Protein AF-A0A2E4PAF0-F1 (afdb_monomer_lite)

Foldseek 3Di:
DPQQPQPDDPPDDPVLSVQSNQWTFDADPVVPPQPWTKTWGDDPVCDPPRATWIWIDGPSDTWTFPDGPVRVVVVCVLLVNQPPLRVLGTDDDPPPPCLVVSLVRQVVSLVVSCVVCVVRDPPVSVVSSCVNPPD

Structure (mmCIF, N/CA/C/O backbone):
data_AF-A0A2E4PAF0-F1
#
_entry.id   AF-A0A2E4PAF0-F1
#
loop_
_atom_site.group_PDB
_atom_site.id
_atom_site.type_symbol
_atom_site.label_atom_id
_atom_site.label_alt_id
_atom_site.label_comp_id
_atom_site.label_asym_id
_atom_site.label_entity_id
_atom_site.label_seq_id
_atom_site.pdbx_PDB_ins_code
_atom_site.Cartn_x
_atom_site.Cartn_y
_atom_site.Cartn_z
_atom_site.occupancy
_atom_site.B_iso_or_equiv
_atom_site.auth_seq_id
_atom_site.auth_comp_id
_atom_site.auth_asym_id
_atom_site.auth_atom_id
_atom_site.pdbx_PDB_model_num
ATOM 1 N N . MET A 1 1 ? 1.962 -19.133 14.395 1.00 43.97 1 MET A N 1
ATOM 2 C CA . MET A 1 1 ? 1.897 -17.682 14.656 1.00 43.97 1 MET A CA 1
ATOM 3 C C . MET A 1 1 ? 0.589 -17.402 15.352 1.00 43.97 1 MET A C 1
ATOM 5 O O . MET A 1 1 ? -0.428 -17.920 14.910 1.00 43.97 1 MET A O 1
ATOM 9 N N . ASN A 1 2 ? 0.621 -16.667 16.458 1.00 41.31 2 ASN A N 1
ATOM 10 C CA . ASN A 1 2 ? -0.598 -16.196 17.097 1.00 41.31 2 ASN A CA 1
ATOM 11 C C . ASN A 1 2 ? -0.989 -14.917 16.342 1.00 41.31 2 ASN A C 1
ATOM 13 O O . ASN A 1 2 ? -0.423 -13.866 16.602 1.00 41.31 2 ASN A O 1
ATOM 17 N N . TYR A 1 3 ? -1.848 -15.024 15.325 1.00 48.53 3 TYR A N 1
ATOM 18 C CA . TYR A 1 3 ? -2.196 -13.906 14.426 1.00 48.53 3 TYR A CA 1
ATOM 19 C C . TYR A 1 3 ? -2.968 -12.762 15.123 1.00 48.53 3 TYR A C 1
ATOM 21 O O . TYR A 1 3 ? -3.276 -11.754 14.494 1.00 48.53 3 TYR A O 1
ATOM 29 N N . ASP A 1 4 ? -3.231 -12.905 16.426 1.00 51.59 4 ASP A N 1
ATOM 30 C CA . ASP A 1 4 ? -3.827 -11.910 17.322 1.00 51.59 4 ASP A CA 1
ATOM 31 C C . ASP A 1 4 ? -2.768 -11.106 18.111 1.00 51.59 4 ASP A C 1
ATOM 33 O O . ASP A 1 4 ? -3.028 -10.638 19.225 1.00 51.59 4 ASP A O 1
ATOM 37 N N . GLU A 1 5 ? -1.544 -10.964 17.587 1.00 60.25 5 GLU A N 1
ATOM 38 C CA . GLU A 1 5 ? -0.568 -10.038 18.170 1.00 60.25 5 GLU A CA 1
ATOM 39 C C . GLU A 1 5 ? -1.174 -8.630 18.261 1.00 60.25 5 GLU A C 1
ATOM 41 O O . GLU A 1 5 ? -1.862 -8.155 17.355 1.00 60.25 5 GLU A O 1
ATOM 46 N N . LYS A 1 6 ? -0.970 -7.965 19.405 1.00 70.38 6 LYS A N 1
ATOM 47 C CA . LYS A 1 6 ? -1.490 -6.615 19.631 1.00 70.38 6 LYS A CA 1
ATOM 48 C C . LYS A 1 6 ? -0.848 -5.663 18.623 1.00 70.38 6 LYS A C 1
ATOM 50 O O . LYS A 1 6 ? 0.293 -5.261 18.807 1.00 70.38 6 LYS A O 1
ATOM 55 N N . LEU A 1 7 ? -1.603 -5.284 17.594 1.00 80.69 7 LEU A N 1
ATOM 56 C CA . LEU A 1 7 ? -1.169 -4.280 16.622 1.00 80.69 7 LEU A CA 1
ATOM 57 C C . LEU A 1 7 ? -1.239 -2.855 17.192 1.00 80.69 7 LEU A C 1
ATOM 59 O O . LEU A 1 7 ? -0.554 -1.976 16.696 1.00 80.69 7 LEU A O 1
ATOM 63 N N . TRP A 1 8 ? -2.044 -2.623 18.233 1.00 82.69 8 TRP A N 1
ATOM 64 C CA . TRP A 1 8 ? -2.268 -1.314 18.854 1.00 82.69 8 TRP A CA 1
ATOM 65 C C . TRP A 1 8 ? -1.365 -1.066 20.075 1.00 82.69 8 TRP A C 1
ATOM 67 O O . TRP A 1 8 ? -0.968 -2.000 20.777 1.00 82.69 8 TRP A O 1
ATOM 77 N N . PHE A 1 9 ? -1.127 0.209 20.392 1.00 82.56 9 PHE A N 1
ATOM 78 C CA . PHE A 1 9 ? -0.279 0.668 21.498 1.00 82.56 9 PHE A CA 1
ATOM 79 C C . PHE A 1 9 ? -1.055 1.564 22.475 1.00 82.56 9 PHE A C 1
ATOM 81 O O . PHE A 1 9 ? -1.978 2.276 22.087 1.00 82.56 9 PHE A O 1
ATOM 88 N N . GLU A 1 10 ? -0.676 1.577 23.759 1.00 83.38 10 GLU A N 1
ATOM 89 C CA . GLU A 1 10 ? -1.375 2.361 24.798 1.00 83.38 10 GLU A CA 1
ATOM 90 C C . GLU A 1 10 ? -1.294 3.881 24.600 1.00 83.38 10 GLU A C 1
ATOM 92 O O . GLU A 1 10 ? -2.168 4.602 25.074 1.00 83.38 10 GLU A O 1
ATOM 97 N N . SER A 1 11 ? -0.289 4.379 23.884 1.00 84.88 11 SER A N 1
ATOM 98 C CA . SER A 1 11 ? -0.108 5.808 23.612 1.00 84.88 11 SER A CA 1
ATOM 99 C C . SER A 1 11 ? -0.924 6.332 22.423 1.00 84.88 11 SER A C 1
ATOM 101 O O . SER A 1 11 ? -0.993 7.545 22.246 1.00 84.88 11 SER A O 1
ATOM 103 N N . GLN A 1 12 ? -1.540 5.459 21.613 1.00 85.38 12 GLN A N 1
ATOM 104 C CA . GLN A 1 12 ? -2.353 5.879 20.464 1.00 85.38 12 GLN A CA 1
ATOM 105 C C . GLN A 1 12 ? -3.658 6.576 20.903 1.00 85.38 12 GLN A C 1
ATOM 107 O O . GLN A 1 12 ? -4.196 6.255 21.971 1.00 85.38 12 GLN A O 1
ATOM 112 N N . PRO A 1 13 ? -4.212 7.491 20.087 1.00 89.06 13 PRO A N 1
ATOM 113 C CA . PRO A 1 13 ? -5.564 8.015 20.277 1.00 89.06 13 PRO A CA 1
ATOM 114 C C . PRO A 1 13 ? -6.609 6.893 20.381 1.00 89.06 13 PRO A C 1
ATOM 116 O O . PRO A 1 13 ? -6.493 5.862 19.721 1.00 89.06 13 PRO A O 1
ATOM 119 N N . GLU A 1 14 ? -7.656 7.081 21.188 1.00 88.00 14 GLU A N 1
ATOM 120 C CA . GLU A 1 14 ? -8.669 6.033 21.413 1.00 88.00 14 GLU A CA 1
ATOM 121 C C . GLU A 1 14 ? -9.443 5.647 20.146 1.00 88.00 14 GLU A C 1
ATOM 123 O O . GLU A 1 14 ? -9.740 4.471 19.945 1.00 88.00 14 GLU A O 1
ATOM 128 N N . GLU A 1 15 ? -9.715 6.605 19.259 1.00 85.69 15 GLU A N 1
ATOM 129 C CA . GLU A 1 15 ? -10.359 6.339 17.966 1.00 85.69 15 GLU A CA 1
ATOM 130 C C . GLU A 1 15 ? -9.480 5.456 17.068 1.00 85.69 15 GLU A C 1
ATOM 132 O O . GLU A 1 15 ? -9.956 4.496 16.460 1.00 85.69 15 GLU A O 1
ATOM 137 N N . GLU A 1 16 ? -8.174 5.723 17.049 1.00 86.94 16 GLU A N 1
ATOM 138 C CA . GLU A 1 16 ? -7.203 4.926 16.304 1.00 86.94 16 GLU A CA 1
ATOM 139 C C . GLU A 1 16 ? -7.077 3.522 16.906 1.00 86.94 16 GLU A C 1
ATOM 141 O O . GLU A 1 16 ? -7.180 2.530 16.189 1.00 86.94 16 GLU A O 1
ATOM 146 N N . LYS A 1 17 ? -6.981 3.405 18.237 1.00 88.44 17 LYS A N 1
ATOM 147 C CA . LYS A 1 17 ? -6.993 2.103 18.925 1.00 88.44 17 LYS A CA 1
ATOM 148 C C . LYS A 1 17 ? -8.249 1.296 18.615 1.00 88.44 17 LYS A C 1
ATOM 150 O O . LYS A 1 17 ? -8.157 0.078 18.454 1.00 88.44 17 LYS A O 1
ATOM 155 N N . ALA A 1 18 ? -9.418 1.938 18.577 1.00 87.50 18 ALA A N 1
ATOM 156 C CA . ALA A 1 18 ? -10.679 1.273 18.265 1.00 87.50 18 ALA A CA 1
ATOM 157 C C . ALA A 1 18 ? -10.642 0.663 16.859 1.00 87.50 18 ALA A C 1
ATOM 159 O O . ALA A 1 18 ? -10.963 -0.515 16.709 1.00 87.50 18 ALA A O 1
ATOM 160 N N . LEU A 1 19 ? -10.156 1.414 15.864 1.00 87.75 19 LEU A N 1
ATOM 161 C CA . LEU A 1 19 ? -9.929 0.903 14.513 1.00 87.75 19 LEU A CA 1
ATOM 162 C C . LEU A 1 19 ? -8.901 -0.235 14.507 1.00 87.75 19 LEU A C 1
ATOM 164 O O . LEU A 1 19 ? -9.164 -1.304 13.964 1.00 87.75 19 LEU A O 1
ATOM 168 N N . TRP A 1 20 ? -7.748 -0.054 15.144 1.00 89.50 20 TRP A N 1
ATOM 169 C CA . TRP A 1 20 ? -6.648 -1.017 15.085 1.00 89.50 20 TRP A CA 1
ATOM 170 C C . TRP A 1 20 ? -6.977 -2.358 15.749 1.00 89.50 20 TRP A C 1
ATOM 172 O O . TRP A 1 20 ? -6.498 -3.404 15.316 1.00 89.50 20 TRP A O 1
ATOM 182 N N . LYS A 1 21 ? -7.867 -2.373 16.749 1.00 87.88 21 LYS A N 1
ATOM 183 C CA . LYS A 1 21 ? -8.409 -3.612 17.341 1.00 87.88 21 LYS A CA 1
ATOM 184 C C . LYS A 1 21 ? -9.215 -4.463 16.345 1.00 87.88 21 LYS A C 1
ATOM 186 O O . LYS A 1 21 ? -9.385 -5.666 16.564 1.00 87.88 21 LYS A O 1
ATOM 191 N N . THR A 1 22 ? -9.690 -3.869 15.250 1.00 88.88 22 THR A N 1
ATOM 192 C CA . THR A 1 22 ? -10.412 -4.579 14.179 1.00 88.88 22 THR A CA 1
ATOM 193 C C . THR A 1 22 ? -9.488 -5.263 13.173 1.00 88.88 22 THR A C 1
ATOM 195 O O . THR A 1 22 ? -9.965 -6.059 12.364 1.00 88.88 22 THR A O 1
ATOM 198 N N . PHE A 1 23 ? -8.185 -4.962 13.199 1.00 89.94 23 PHE A N 1
ATOM 199 C CA . PHE A 1 23 ? -7.246 -5.444 12.196 1.00 89.94 23 PHE A CA 1
ATOM 200 C C . PHE A 1 23 ? -6.916 -6.927 12.365 1.00 89.94 23 PHE A C 1
ATOM 202 O O . PHE A 1 23 ? -6.745 -7.426 13.480 1.00 89.94 23 PHE A O 1
ATOM 209 N N . ARG A 1 24 ? -6.821 -7.633 11.239 1.00 88.25 24 ARG A N 1
ATOM 210 C CA . ARG A 1 24 ? -6.318 -9.005 11.121 1.00 88.25 24 ARG A CA 1
ATOM 211 C C . ARG A 1 24 ? -5.304 -9.053 9.990 1.00 88.25 24 ARG A C 1
ATOM 213 O O . ARG A 1 24 ? -5.627 -8.670 8.866 1.00 88.25 24 ARG A O 1
ATOM 220 N N . SER A 1 25 ? -4.082 -9.480 10.293 1.00 87.62 25 SER A N 1
ATOM 221 C CA . SER A 1 25 ? -3.019 -9.591 9.295 1.00 87.62 25 SER A CA 1
ATOM 222 C C . SER A 1 25 ? -3.281 -10.745 8.335 1.00 87.62 25 SER A C 1
ATOM 224 O O . SER A 1 25 ? -3.829 -11.780 8.716 1.00 87.62 25 SER A O 1
ATOM 226 N N . PHE A 1 26 ? -2.906 -10.550 7.072 1.00 88.94 26 PHE A N 1
ATOM 227 C CA . PHE A 1 26 ? -3.046 -11.580 6.038 1.00 88.94 26 PHE A CA 1
ATOM 228 C C . PHE A 1 26 ? -1.867 -11.630 5.064 1.00 88.94 26 PHE A C 1
ATOM 230 O O . PHE A 1 26 ? -1.616 -12.681 4.480 1.00 88.94 26 PHE A O 1
ATOM 237 N N . ASP A 1 27 ? -1.133 -10.527 4.922 1.00 87.75 27 ASP A N 1
ATOM 238 C CA . ASP A 1 27 ? 0.129 -10.479 4.195 1.00 87.75 27 ASP A CA 1
ATOM 239 C C . ASP A 1 27 ? 1.156 -9.749 5.062 1.00 87.75 27 ASP A C 1
ATOM 241 O O . ASP A 1 27 ? 0.962 -8.596 5.458 1.00 87.75 27 ASP A O 1
ATOM 245 N N . THR A 1 28 ? 2.226 -10.454 5.415 1.00 81.62 28 THR A N 1
ATOM 246 C CA . THR A 1 28 ? 3.311 -9.939 6.244 1.00 81.62 28 THR A CA 1
ATOM 247 C C . THR A 1 28 ? 4.638 -10.150 5.530 1.00 81.62 28 THR A C 1
ATOM 249 O O . THR A 1 28 ? 4.830 -11.128 4.807 1.00 81.62 28 THR A O 1
ATOM 252 N N . ARG A 1 29 ? 5.597 -9.254 5.783 1.00 70.19 29 ARG A N 1
ATOM 253 C CA . ARG A 1 29 ? 7.003 -9.440 5.394 1.00 70.19 29 ARG A CA 1
ATOM 254 C C . ARG A 1 29 ? 7.845 -9.712 6.642 1.00 70.19 29 ARG A C 1
ATOM 256 O O . ARG A 1 29 ? 8.605 -8.845 7.069 1.00 70.19 29 ARG A O 1
ATOM 263 N N . PRO A 1 30 ? 7.708 -10.897 7.269 1.00 57.91 30 PRO A N 1
ATOM 264 C CA . PRO A 1 30 ? 8.267 -11.156 8.596 1.00 57.91 30 PRO A CA 1
ATOM 265 C C . PRO A 1 30 ? 9.797 -11.047 8.647 1.00 57.91 30 PRO A C 1
ATOM 267 O O . PRO A 1 30 ? 10.357 -10.830 9.716 1.00 57.91 30 PRO A O 1
ATOM 270 N N . GLU A 1 31 ? 10.479 -11.164 7.507 1.00 54.25 31 GLU A N 1
ATOM 271 C CA . GLU A 1 31 ? 11.944 -11.214 7.443 1.00 54.25 31 GLU A CA 1
ATOM 272 C C . GLU A 1 31 ? 12.628 -9.842 7.522 1.00 54.25 31 GLU A C 1
ATOM 274 O O . GLU A 1 31 ? 13.830 -9.775 7.767 1.00 54.25 31 GLU A O 1
ATOM 279 N N . ILE A 1 32 ? 11.885 -8.745 7.343 1.00 57.97 32 ILE A N 1
ATOM 280 C CA . ILE A 1 32 ? 12.463 -7.394 7.232 1.00 57.97 32 ILE A CA 1
ATOM 281 C C . ILE A 1 32 ? 12.374 -6.625 8.564 1.00 57.97 32 ILE A C 1
ATOM 283 O O . ILE A 1 32 ? 13.092 -5.647 8.765 1.00 57.97 32 ILE A O 1
ATOM 287 N N . GLY A 1 33 ? 11.566 -7.099 9.524 1.00 59.25 33 GLY A N 1
ATOM 288 C CA . GLY A 1 33 ? 11.482 -6.523 10.874 1.00 59.25 33 GLY A CA 1
ATOM 289 C C . GLY A 1 33 ? 11.037 -5.054 10.913 1.00 59.25 33 GLY A C 1
ATOM 290 O O . GLY A 1 33 ? 11.234 -4.378 11.919 1.00 59.25 33 GLY A O 1
ATOM 291 N N . ASP A 1 34 ? 10.449 -4.552 9.827 1.00 71.38 34 ASP A N 1
ATOM 292 C CA . ASP A 1 34 ? 10.027 -3.158 9.652 1.00 71.38 34 ASP A CA 1
ATOM 293 C C . ASP A 1 34 ? 8.574 -2.909 10.093 1.00 71.38 34 ASP A C 1
ATOM 295 O O . ASP A 1 34 ? 8.080 -1.784 10.005 1.00 71.38 34 ASP A O 1
ATOM 299 N N . ASN A 1 35 ? 7.907 -3.948 10.615 1.00 74.88 35 ASN A N 1
ATOM 300 C CA . ASN A 1 35 ? 6.496 -3.963 11.011 1.00 74.88 35 ASN A CA 1
ATOM 301 C C . ASN A 1 35 ? 5.527 -3.584 9.880 1.00 74.88 35 ASN A C 1
ATOM 303 O O . ASN A 1 35 ? 4.388 -3.200 10.158 1.00 74.88 35 ASN A O 1
ATOM 307 N N . LYS A 1 36 ? 5.946 -3.721 8.615 1.00 86.69 36 LYS A N 1
ATOM 308 C CA . LYS A 1 36 ? 5.070 -3.490 7.471 1.00 86.69 36 LYS A CA 1
ATOM 309 C C . LYS A 1 36 ? 4.222 -4.719 7.174 1.00 86.69 36 LYS A C 1
ATOM 311 O O . LYS A 1 36 ? 4.714 -5.850 7.114 1.00 86.69 36 LYS A O 1
ATOM 316 N N . MET A 1 37 ? 2.924 -4.506 6.990 1.00 90.31 37 MET A N 1
ATOM 317 C CA . MET A 1 37 ? 1.977 -5.586 6.703 1.00 90.31 37 MET A CA 1
ATOM 318 C C . MET A 1 37 ? 0.682 -5.061 6.099 1.00 90.31 37 MET A C 1
ATOM 320 O O . MET A 1 37 ? 0.288 -3.923 6.346 1.00 90.31 37 MET A O 1
ATOM 324 N N . ALA A 1 38 ? -0.017 -5.915 5.357 1.00 92.19 38 ALA A N 1
ATOM 325 C CA . ALA A 1 38 ? -1.402 -5.667 4.998 1.00 92.19 38 ALA A CA 1
ATOM 326 C C . ALA A 1 38 ? -2.348 -6.391 5.956 1.00 92.19 38 ALA A C 1
ATOM 328 O O . ALA A 1 38 ? -2.137 -7.543 6.360 1.00 92.19 38 ALA A O 1
ATOM 329 N N . VAL A 1 39 ? -3.411 -5.681 6.318 1.00 92.19 39 VAL A N 1
ATOM 330 C CA . VAL A 1 39 ? -4.428 -6.141 7.259 1.00 92.19 39 VAL A CA 1
ATOM 331 C C . VAL A 1 39 ? -5.823 -5.908 6.691 1.00 92.19 39 VAL A C 1
ATOM 333 O O . VAL A 1 39 ? -6.058 -4.943 5.965 1.00 92.19 39 VAL A O 1
ATOM 336 N N . PHE A 1 40 ? -6.765 -6.770 7.059 1.00 91.06 40 PHE A N 1
ATOM 337 C CA . PHE A 1 40 ? -8.192 -6.513 6.897 1.00 91.06 40 PHE A CA 1
ATOM 338 C C . PHE A 1 40 ? -8.754 -5.899 8.171 1.00 91.06 40 PHE A C 1
ATOM 340 O O . PHE A 1 40 ? -8.412 -6.335 9.268 1.00 91.06 40 PHE A O 1
ATOM 347 N N . SER A 1 41 ? -9.657 -4.936 8.035 1.00 89.00 41 SER A N 1
ATOM 348 C CA . SER A 1 41 ? -10.463 -4.401 9.131 1.00 89.00 41 SER A CA 1
ATOM 349 C C . SER A 1 41 ? -11.849 -5.044 9.115 1.00 89.00 41 SER A C 1
ATOM 351 O O . SER A 1 41 ? -12.603 -4.875 8.155 1.00 89.00 41 SER A O 1
ATOM 353 N N . ILE A 1 42 ? -12.188 -5.783 10.177 1.00 82.88 42 ILE A N 1
ATOM 354 C CA . ILE A 1 42 ? -13.523 -6.370 10.373 1.00 82.88 42 ILE A CA 1
ATOM 355 C C . ILE A 1 42 ? -14.307 -5.459 11.319 1.00 82.88 42 ILE A C 1
ATOM 357 O O . ILE A 1 42 ? -14.154 -5.533 12.539 1.00 82.88 42 ILE A O 1
ATOM 361 N N . GLN A 1 43 ? -15.115 -4.566 10.751 1.00 78.25 43 GLN A N 1
ATOM 362 C CA . GLN A 1 43 ? -15.918 -3.599 11.504 1.00 78.25 43 GLN A CA 1
ATOM 363 C C . GLN A 1 43 ? -17.354 -4.096 11.695 1.00 78.25 43 GLN A C 1
ATOM 365 O O . GLN A 1 43 ? -17.839 -4.962 10.964 1.00 78.25 43 GLN A O 1
ATOM 370 N N . GLU A 1 44 ? -18.052 -3.537 12.681 1.00 71.19 44 GLU A N 1
ATOM 371 C CA . GLU A 1 44 ? -19.465 -3.833 12.910 1.00 71.19 44 GLU A CA 1
ATOM 372 C C . GLU A 1 44 ? -20.293 -3.458 11.663 1.00 71.19 44 GLU A C 1
ATOM 374 O O . GLU A 1 44 ? -20.168 -2.358 11.129 1.00 71.19 44 GLU A O 1
ATOM 379 N N . GLY A 1 45 ? -21.094 -4.398 11.148 1.00 67.38 45 GLY A N 1
ATOM 380 C CA . GLY A 1 45 ? -21.834 -4.237 9.885 1.00 67.38 45 GLY A CA 1
ATOM 381 C C . GLY A 1 45 ? -21.085 -4.679 8.615 1.00 67.38 45 GLY A C 1
ATOM 382 O O . GLY A 1 45 ? -21.688 -4.732 7.540 1.00 67.38 45 GLY A O 1
ATOM 383 N N . VAL A 1 46 ? -19.808 -5.069 8.719 1.00 69.12 46 VAL A N 1
ATOM 384 C CA . VAL A 1 46 ? -19.088 -5.774 7.646 1.00 69.12 46 VAL A CA 1
ATOM 385 C C . VAL A 1 46 ? -19.428 -7.263 7.733 1.00 69.12 46 VAL A C 1
ATOM 387 O O . VAL A 1 46 ? -18.798 -8.036 8.451 1.00 69.12 46 VAL A O 1
ATOM 390 N N . SER A 1 47 ? -20.475 -7.662 7.019 1.00 58.88 47 SER A N 1
ATOM 391 C CA . SER A 1 47 ? -20.853 -9.055 6.777 1.00 58.88 47 SER A CA 1
ATOM 392 C C . SER A 1 47 ? -21.042 -9.264 5.277 1.00 58.88 47 SER A C 1
ATOM 394 O O . SER A 1 47 ? -21.384 -8.299 4.590 1.00 58.88 47 SER A O 1
ATOM 396 N N . PRO A 1 48 ? -20.864 -10.488 4.741 1.00 54.97 48 PRO A N 1
ATOM 397 C CA . PRO A 1 48 ? -21.164 -10.757 3.339 1.00 54.97 48 PRO A CA 1
ATOM 398 C C . PRO A 1 48 ? -22.543 -10.183 2.963 1.00 54.97 48 PRO A C 1
ATOM 400 O O . PRO A 1 48 ? -23.519 -10.473 3.663 1.00 54.97 48 PRO A O 1
ATOM 403 N N . PRO A 1 49 ? -22.646 -9.354 1.906 1.00 60.47 49 PRO A N 1
ATOM 404 C CA . PRO A 1 49 ? -21.678 -9.161 0.817 1.00 60.47 49 PRO A CA 1
ATOM 405 C C . PRO A 1 49 ? -20.649 -8.023 1.002 1.00 60.47 49 PRO A C 1
ATOM 407 O O . PRO A 1 49 ? -19.873 -7.778 0.086 1.00 60.47 49 PRO A O 1
ATOM 410 N N . ASN A 1 50 ? -20.631 -7.312 2.133 1.00 71.69 50 ASN A N 1
ATOM 411 C CA . ASN A 1 50 ? -19.683 -6.224 2.384 1.00 71.69 50 ASN A CA 1
ATOM 412 C C . ASN A 1 50 ? -18.269 -6.789 2.566 1.00 71.69 50 ASN A C 1
ATOM 414 O O . ASN A 1 50 ? -18.012 -7.557 3.496 1.00 71.69 50 ASN A O 1
ATOM 418 N N . GLU A 1 51 ? -17.356 -6.411 1.674 1.00 74.62 51 GLU A N 1
ATOM 419 C CA . GLU A 1 51 ? -15.962 -6.834 1.756 1.00 74.62 51 GLU A CA 1
ATOM 420 C C . GLU A 1 51 ? -15.221 -6.118 2.896 1.00 74.62 51 GLU A C 1
ATOM 422 O O . GLU A 1 51 ? -15.482 -4.940 3.168 1.00 74.62 51 GLU A O 1
ATOM 427 N N . PRO A 1 52 ? -14.284 -6.804 3.574 1.00 84.44 52 PRO A N 1
ATOM 428 C CA . PRO A 1 52 ? -13.427 -6.161 4.555 1.00 84.44 52 PRO A CA 1
ATOM 429 C C . PRO A 1 52 ? -12.538 -5.101 3.900 1.00 84.44 52 PRO A C 1
ATOM 431 O O . PRO A 1 52 ? -12.035 -5.277 2.792 1.00 84.44 52 PRO A O 1
ATOM 434 N N . VAL A 1 53 ? -12.296 -4.009 4.623 1.00 89.25 53 VAL A N 1
ATOM 435 C CA . VAL A 1 53 ? -11.427 -2.926 4.151 1.00 89.25 53 VAL A CA 1
ATOM 436 C C . VAL A 1 53 ? -9.966 -3.316 4.357 1.00 89.25 53 VAL A C 1
ATOM 438 O O . VAL A 1 53 ? -9.586 -3.704 5.464 1.00 89.25 53 VAL A O 1
ATOM 441 N N . ILE A 1 54 ? -9.144 -3.168 3.318 1.00 93.31 54 ILE A N 1
ATOM 442 C CA . ILE A 1 54 ? -7.700 -3.411 3.384 1.00 93.31 54 ILE A CA 1
ATOM 443 C C . ILE A 1 54 ? -6.964 -2.147 3.823 1.00 93.31 54 ILE A C 1
ATOM 445 O O . ILE A 1 54 ? -7.140 -1.074 3.238 1.00 93.31 54 ILE A O 1
ATOM 449 N N . TYR A 1 55 ? -6.082 -2.306 4.805 1.00 93.81 55 TYR A N 1
ATOM 450 C CA . TYR A 1 55 ? -5.130 -1.291 5.241 1.00 93.81 55 TYR A CA 1
ATOM 451 C C . TYR A 1 55 ? -3.698 -1.784 5.043 1.00 93.81 55 TYR A C 1
ATOM 453 O O . TYR A 1 55 ? -3.410 -2.968 5.230 1.00 93.81 55 TYR A O 1
ATOM 461 N N . TYR A 1 56 ? -2.801 -0.859 4.711 1.00 93.25 56 TYR A N 1
ATOM 462 C CA . TYR A 1 56 ? -1.360 -1.068 4.760 1.00 93.25 56 TYR A CA 1
ATOM 463 C C . TYR A 1 56 ? -0.790 -0.399 6.009 1.00 93.25 56 TYR A C 1
ATOM 465 O O . TYR A 1 56 ? -1.012 0.793 6.228 1.00 93.25 56 TYR A O 1
ATOM 473 N N . LEU A 1 57 ? -0.100 -1.171 6.844 1.00 90.56 57 LEU A N 1
ATOM 474 C CA . LEU A 1 57 ? 0.555 -0.671 8.044 1.00 90.56 57 LEU A CA 1
ATOM 475 C C . LEU A 1 57 ? 2.021 -0.374 7.741 1.00 90.56 57 LEU A C 1
ATOM 477 O O . LEU A 1 57 ? 2.714 -1.229 7.196 1.00 90.56 57 LEU A O 1
ATOM 481 N N . ASP A 1 58 ? 2.489 0.808 8.136 1.00 87.44 58 ASP A N 1
ATOM 482 C CA . ASP A 1 58 ? 3.903 1.196 8.099 1.00 87.44 58 ASP A CA 1
ATOM 483 C C . ASP A 1 58 ? 4.209 2.118 9.287 1.00 87.44 58 ASP A C 1
ATOM 485 O O . ASP A 1 58 ? 3.533 3.125 9.480 1.00 87.44 58 ASP A O 1
ATOM 489 N N . ARG A 1 59 ? 5.203 1.763 10.114 1.00 80.00 59 ARG A N 1
ATOM 490 C CA . ARG A 1 59 ? 5.691 2.568 11.259 1.00 80.00 59 ARG A CA 1
ATOM 491 C C . ARG A 1 59 ? 4.584 3.220 12.102 1.00 80.00 59 ARG A C 1
ATOM 493 O O . ARG A 1 59 ? 4.569 4.431 12.305 1.00 80.00 59 ARG A O 1
ATOM 500 N N . ALA A 1 60 ? 3.670 2.405 12.625 1.00 79.50 60 ALA A N 1
ATOM 501 C CA . ALA A 1 60 ? 2.531 2.849 13.437 1.00 79.50 60 ALA A CA 1
ATOM 502 C C . ALA A 1 60 ? 1.485 3.721 12.698 1.00 79.50 60 ALA A C 1
ATOM 504 O O . ALA A 1 60 ? 0.595 4.269 13.337 1.00 79.50 60 ALA A O 1
ATOM 505 N N . LYS A 1 61 ? 1.550 3.824 11.366 1.00 86.50 61 LYS A N 1
ATOM 506 C CA . LYS A 1 61 ? 0.520 4.437 10.519 1.00 86.50 61 LYS A CA 1
ATOM 507 C C . LYS A 1 61 ? -0.318 3.342 9.861 1.00 86.50 61 LYS A C 1
ATOM 509 O O . LYS A 1 61 ? 0.201 2.277 9.528 1.00 86.50 61 LYS A O 1
ATOM 514 N N . ALA A 1 62 ? -1.603 3.616 9.654 1.00 90.25 62 ALA A N 1
ATOM 515 C CA . ALA A 1 62 ? -2.514 2.739 8.925 1.00 90.25 62 ALA A CA 1
ATOM 516 C C . ALA A 1 62 ? -3.084 3.475 7.710 1.00 90.25 62 ALA A C 1
ATOM 518 O O . ALA A 1 62 ? -3.925 4.362 7.850 1.00 90.25 62 ALA A O 1
ATOM 519 N N . PHE A 1 63 ? -2.649 3.087 6.515 1.00 91.62 63 PHE A N 1
ATOM 520 C CA . PHE A 1 63 ? -3.106 3.681 5.265 1.00 91.62 63 PHE A CA 1
ATOM 521 C C . PHE A 1 63 ? -4.247 2.853 4.679 1.00 91.62 63 PHE A C 1
ATOM 523 O O . PHE A 1 63 ? -4.069 1.684 4.330 1.00 91.62 63 PHE A O 1
ATOM 530 N N . LYS A 1 64 ? -5.439 3.448 4.580 1.00 93.12 64 LYS A N 1
ATOM 531 C CA . LYS A 1 64 ? -6.600 2.790 3.970 1.00 93.12 64 LYS A CA 1
ATOM 532 C C . LYS A 1 64 ? -6.368 2.641 2.470 1.00 93.12 64 LYS A C 1
ATOM 534 O O . LYS A 1 64 ? -6.050 3.624 1.812 1.00 93.12 64 LYS A O 1
ATOM 539 N N . THR A 1 65 ? -6.570 1.449 1.924 1.00 94.06 65 THR A N 1
ATOM 540 C CA . THR A 1 65 ? -6.470 1.210 0.477 1.00 94.06 65 THR A CA 1
ATOM 541 C C . THR A 1 65 ? -7.842 1.221 -0.196 1.00 94.06 65 THR A C 1
ATOM 543 O O . THR A 1 65 ? -8.874 1.073 0.464 1.00 94.06 65 THR A O 1
ATOM 546 N N . ASN A 1 66 ? -7.860 1.390 -1.518 1.00 92.81 66 ASN A N 1
ATOM 547 C CA . ASN A 1 66 ? -9.057 1.253 -2.352 1.00 92.81 66 ASN A CA 1
ATOM 548 C C . ASN A 1 66 ? -9.178 -0.129 -3.032 1.00 92.81 66 ASN A C 1
ATOM 550 O O . ASN A 1 66 ? -9.935 -0.261 -3.991 1.00 92.81 66 ASN A O 1
ATOM 554 N N . LEU A 1 67 ? -8.440 -1.135 -2.550 1.00 93.06 67 LEU A N 1
ATOM 555 C CA . LEU A 1 67 ? -8.418 -2.489 -3.107 1.00 93.06 67 LEU A CA 1
ATOM 556 C C . LEU A 1 67 ? -9.490 -3.383 -2.476 1.00 93.06 67 LEU A C 1
ATOM 558 O O . LEU A 1 67 ? -9.678 -3.381 -1.257 1.00 93.06 67 LEU A O 1
ATOM 562 N N . THR A 1 68 ? -10.115 -4.217 -3.303 1.00 91.62 68 THR A N 1
ATOM 563 C CA . THR A 1 68 ? -10.806 -5.435 -2.857 1.00 91.62 68 THR A CA 1
ATOM 564 C C . THR A 1 68 ? -9.807 -6.535 -2.500 1.00 91.62 68 THR A C 1
ATOM 566 O O . THR A 1 68 ? -8.636 -6.489 -2.890 1.00 91.62 68 THR A O 1
ATOM 569 N N . PHE A 1 69 ? -10.269 -7.581 -1.806 1.00 89.44 69 PHE A N 1
ATOM 570 C CA . PHE A 1 69 ? -9.443 -8.767 -1.527 1.00 89.44 69 PHE A CA 1
ATOM 571 C C . PHE A 1 69 ? -8.880 -9.379 -2.818 1.00 89.44 69 PHE A C 1
ATOM 573 O O . PHE A 1 69 ? -7.702 -9.718 -2.891 1.00 89.44 69 PHE A O 1
ATOM 580 N N . VAL A 1 70 ? -9.714 -9.493 -3.857 1.00 91.44 70 VAL A N 1
ATOM 581 C CA . VAL A 1 70 ? -9.311 -10.055 -5.155 1.00 91.44 70 VAL A CA 1
ATOM 582 C C . VAL A 1 70 ? -8.289 -9.151 -5.841 1.00 91.44 70 VAL A C 1
ATOM 584 O O . VAL A 1 70 ? -7.218 -9.624 -6.222 1.00 91.44 70 VAL A O 1
ATOM 587 N N . GLN A 1 71 ? -8.569 -7.845 -5.916 1.00 94.06 71 GLN A N 1
ATOM 588 C CA . GLN A 1 71 ? -7.662 -6.872 -6.531 1.00 94.06 71 GLN A CA 1
ATOM 589 C C . GLN A 1 71 ? -6.302 -6.829 -5.833 1.00 94.06 71 GLN A C 1
ATOM 591 O O . GLN A 1 71 ? -5.288 -6.609 -6.495 1.00 94.06 71 GLN A O 1
ATOM 596 N N . TYR A 1 72 ? -6.256 -7.051 -4.515 1.00 94.44 72 TYR A N 1
ATOM 597 C CA . TYR A 1 72 ? -5.000 -7.132 -3.775 1.00 94.44 72 TYR A CA 1
ATOM 598 C C . TYR A 1 72 ? -4.097 -8.232 -4.333 1.00 94.44 72 TYR A C 1
ATOM 600 O O . TYR A 1 72 ? -2.968 -7.954 -4.730 1.00 94.44 72 TYR A O 1
ATOM 608 N N . TYR A 1 73 ? -4.592 -9.470 -4.418 1.00 93.31 73 TYR A N 1
ATOM 609 C CA . TYR A 1 73 ? -3.786 -10.595 -4.897 1.00 93.31 73 TYR A CA 1
ATOM 610 C C . TYR A 1 73 ? -3.462 -10.505 -6.389 1.00 93.31 73 TYR A C 1
ATOM 612 O O . TYR A 1 73 ? -2.344 -10.837 -6.777 1.00 93.31 73 TYR A O 1
ATOM 620 N N . GLU A 1 74 ? -4.386 -10.011 -7.218 1.00 94.62 74 GLU A N 1
ATOM 621 C CA . GLU A 1 74 ? -4.093 -9.714 -8.628 1.00 94.62 74 GLU A CA 1
ATOM 622 C C . GLU A 1 74 ? -2.939 -8.710 -8.743 1.00 94.62 74 GLU A C 1
ATOM 624 O O . GLU A 1 74 ? -1.987 -8.921 -9.494 1.00 94.62 74 GLU A O 1
ATOM 629 N N . THR A 1 75 ? -2.961 -7.662 -7.918 1.00 95.06 75 THR A N 1
ATOM 630 C CA . THR A 1 75 ? -1.911 -6.643 -7.925 1.00 95.06 75 THR A CA 1
ATOM 631 C C . THR A 1 75 ? -0.576 -7.175 -7.409 1.00 95.06 75 THR A C 1
ATOM 633 O O . THR A 1 75 ? 0.456 -6.842 -7.986 1.00 95.06 75 THR A O 1
ATOM 636 N N . VAL A 1 76 ? -0.562 -8.035 -6.382 1.00 93.25 76 VAL A N 1
ATOM 637 C CA . VAL A 1 76 ? 0.670 -8.708 -5.921 1.00 93.25 76 VAL A CA 1
ATOM 638 C C . VAL A 1 76 ? 1.353 -9.448 -7.074 1.00 93.25 76 VAL A C 1
ATOM 640 O O . VAL A 1 76 ? 2.577 -9.373 -7.204 1.00 93.25 76 VAL A O 1
ATOM 643 N N . LEU A 1 77 ? 0.580 -10.145 -7.914 1.00 92.44 77 LEU A N 1
ATOM 644 C CA . LEU A 1 77 ? 1.097 -10.912 -9.053 1.00 92.44 77 LEU A CA 1
ATOM 645 C C . LEU A 1 77 ? 1.624 -10.011 -10.177 1.00 92.44 77 LEU A C 1
ATOM 647 O O . LEU A 1 77 ? 2.673 -10.298 -10.763 1.00 92.44 77 LEU A O 1
ATOM 651 N N . ASP A 1 78 ? 0.927 -8.913 -10.460 1.00 93.56 78 ASP A N 1
ATOM 652 C CA . ASP A 1 78 ? 1.351 -7.928 -11.459 1.00 93.56 78 ASP A CA 1
ATOM 653 C C . ASP A 1 78 ? 2.652 -7.227 -11.039 1.00 93.56 78 ASP A C 1
ATOM 655 O O . ASP A 1 78 ? 3.605 -7.138 -11.820 1.00 93.56 78 ASP A O 1
ATOM 659 N N . MET A 1 79 ? 2.706 -6.789 -9.779 1.00 92.31 79 MET A N 1
ATOM 660 C CA . MET A 1 79 ? 3.802 -6.023 -9.178 1.00 92.31 79 MET A CA 1
ATOM 661 C C . MET A 1 79 ? 4.948 -6.902 -8.673 1.00 92.31 79 MET A C 1
ATOM 663 O O . MET A 1 79 ? 5.946 -6.382 -8.178 1.00 92.31 79 MET A O 1
ATOM 667 N N . ILE A 1 80 ? 4.807 -8.228 -8.764 1.00 90.94 80 ILE A N 1
ATOM 668 C CA . ILE A 1 80 ? 5.813 -9.225 -8.363 1.00 90.94 80 ILE A CA 1
ATOM 669 C C . ILE A 1 80 ? 6.315 -8.963 -6.928 1.00 90.94 80 ILE A C 1
ATOM 671 O O . ILE A 1 80 ? 7.482 -9.149 -6.595 1.00 90.94 80 ILE A O 1
ATOM 675 N N . GLY A 1 81 ? 5.420 -8.470 -6.070 1.00 84.00 81 GLY A N 1
ATOM 676 C CA . GLY A 1 81 ? 5.717 -8.180 -4.671 1.00 84.00 81 GLY A CA 1
ATOM 677 C C . GLY A 1 81 ? 6.808 -7.129 -4.407 1.00 84.00 81 GLY A C 1
ATOM 678 O O . GLY A 1 81 ? 7.424 -7.201 -3.340 1.00 84.00 81 GLY A O 1
ATOM 679 N N . ILE A 1 82 ? 7.056 -6.147 -5.295 1.00 90.75 82 ILE A N 1
ATOM 680 C CA . ILE A 1 82 ? 7.994 -5.043 -4.976 1.00 90.75 82 ILE A CA 1
ATOM 681 C C . ILE A 1 82 ? 7.650 -4.381 -3.634 1.00 90.75 82 ILE A C 1
ATOM 683 O O . ILE A 1 82 ? 6.518 -4.459 -3.161 1.00 90.75 82 ILE A O 1
ATOM 687 N N . ALA A 1 83 ? 8.626 -3.775 -2.962 1.00 89.00 83 ALA A N 1
ATOM 688 C CA . ALA A 1 83 ? 8.376 -3.115 -1.682 1.00 89.00 83 ALA A CA 1
ATOM 689 C C . ALA A 1 83 ? 7.316 -2.014 -1.793 1.00 89.00 83 ALA A C 1
ATOM 691 O O . ALA A 1 83 ? 7.252 -1.305 -2.792 1.00 89.00 83 ALA A O 1
ATOM 692 N N . ASP A 1 84 ? 6.474 -1.922 -0.760 1.00 90.56 84 ASP A N 1
ATOM 693 C CA . ASP A 1 84 ? 5.536 -0.819 -0.542 1.00 90.56 84 ASP A CA 1
ATOM 694 C C . ASP A 1 84 ? 4.501 -0.562 -1.654 1.00 90.56 84 ASP A C 1
ATOM 696 O O . ASP A 1 84 ? 3.835 0.472 -1.643 1.00 90.56 84 ASP A O 1
ATOM 700 N N . TRP A 1 85 ? 4.295 -1.498 -2.591 1.00 94.12 85 TRP A N 1
ATOM 701 C CA . TRP A 1 85 ? 3.363 -1.328 -3.718 1.00 94.12 85 TRP A CA 1
ATOM 702 C C . TRP A 1 85 ? 1.939 -0.954 -3.285 1.00 94.12 85 TRP A C 1
ATOM 704 O O . TRP A 1 85 ? 1.225 -0.283 -4.030 1.00 94.12 85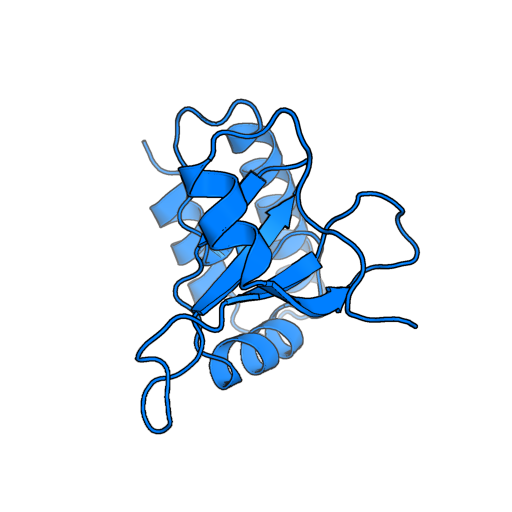 TRP A O 1
ATOM 714 N N . GLN A 1 86 ? 1.523 -1.357 -2.080 1.00 94.25 86 GLN A N 1
ATOM 715 C CA . GLN A 1 86 ? 0.211 -1.052 -1.513 1.00 94.25 86 GLN A CA 1
ATOM 716 C C . GLN A 1 86 ? -0.037 0.461 -1.416 1.00 94.25 86 GLN A C 1
ATOM 718 O O . GLN A 1 86 ? -1.179 0.903 -1.538 1.00 94.25 86 GLN A O 1
ATOM 723 N N . LEU A 1 87 ? 1.020 1.268 -1.264 1.00 92.88 87 LEU A N 1
ATOM 724 C CA . LEU A 1 87 ? 0.940 2.728 -1.217 1.00 92.88 87 LEU A CA 1
ATOM 725 C C . LEU A 1 87 ? 0.408 3.340 -2.530 1.00 92.88 87 LEU A C 1
ATOM 727 O O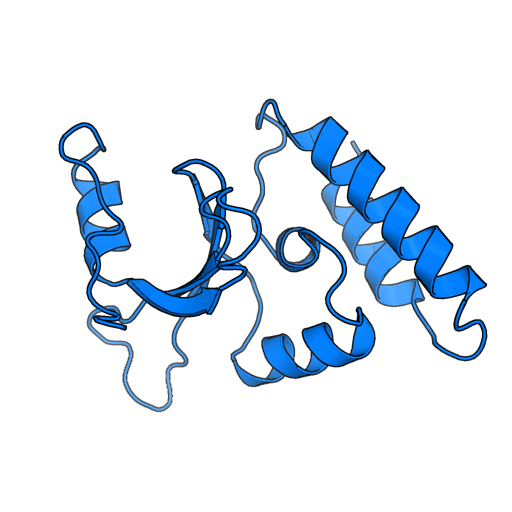 . LEU A 1 87 ? -0.246 4.380 -2.488 1.00 92.88 87 LEU A O 1
ATOM 731 N N . LEU A 1 88 ? 0.558 2.664 -3.679 1.00 93.94 88 LEU A N 1
ATOM 732 C CA . LEU A 1 88 ? -0.061 3.079 -4.955 1.00 93.94 88 LEU A CA 1
ATOM 733 C C . LEU A 1 88 ? -1.595 3.073 -4.911 1.00 93.94 88 LEU A C 1
ATOM 735 O O . LEU A 1 88 ? -2.244 3.707 -5.740 1.00 93.94 88 LEU A O 1
ATOM 739 N N . PHE A 1 89 ? -2.178 2.377 -3.938 1.00 94.56 89 PHE A N 1
ATOM 740 C CA . PHE A 1 89 ? -3.619 2.217 -3.750 1.00 94.56 89 PHE A CA 1
ATOM 741 C C . PHE A 1 89 ? -4.110 2.833 -2.442 1.00 94.56 89 PHE A C 1
ATOM 743 O O . PHE A 1 89 ? -5.312 2.861 -2.174 1.00 94.56 89 PHE A O 1
ATOM 750 N N . ALA A 1 90 ? -3.189 3.330 -1.618 1.00 92.81 90 ALA A N 1
ATOM 751 C CA . ALA A 1 90 ? -3.493 3.834 -0.297 1.00 92.81 90 ALA A CA 1
ATOM 752 C C . ALA A 1 90 ? -3.808 5.334 -0.303 1.00 92.81 90 ALA A C 1
ATOM 754 O O . ALA A 1 90 ? -3.305 6.096 -1.132 1.00 92.81 90 ALA A O 1
ATOM 755 N N . ASP A 1 91 ? -4.666 5.760 0.614 1.00 87.56 91 ASP A N 1
ATOM 756 C CA . ASP A 1 91 ? -4.936 7.167 0.886 1.00 87.56 91 ASP A CA 1
ATOM 757 C C . ASP A 1 91 ? -3.795 7.736 1.741 1.00 87.56 91 ASP A C 1
ATOM 759 O O . ASP A 1 91 ? -3.723 7.495 2.948 1.00 87.56 91 ASP A O 1
ATOM 763 N N . ILE A 1 92 ? -2.845 8.403 1.083 1.00 85.31 92 IL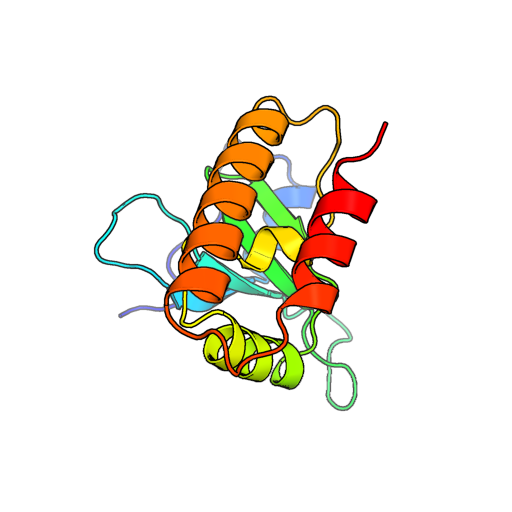E A N 1
ATOM 764 C CA . ILE A 1 92 ? -1.643 8.970 1.699 1.00 85.31 92 ILE A CA 1
ATOM 765 C C . ILE A 1 92 ? -1.778 10.484 1.677 1.00 85.31 92 ILE A C 1
ATOM 767 O O . ILE A 1 92 ? -2.087 11.087 0.650 1.00 85.31 92 ILE A O 1
ATOM 771 N N . SER A 1 93 ? -1.527 11.104 2.826 1.00 78.69 93 SER A N 1
ATOM 772 C CA . SER A 1 93 ? -1.499 12.557 2.935 1.00 78.69 93 SER A CA 1
ATOM 773 C C . SER A 1 93 ? -0.224 13.116 2.312 1.00 78.69 93 SER A C 1
ATOM 775 O O . SER A 1 93 ? 0.875 12.675 2.628 1.00 78.69 93 SER A O 1
ATOM 777 N N . TRP A 1 94 ? -0.360 14.178 1.523 1.00 71.12 94 TRP A N 1
ATOM 778 C CA . TRP A 1 94 ? 0.762 14.975 1.012 1.00 71.12 94 TRP A CA 1
ATOM 779 C C . TRP A 1 94 ? 1.627 15.614 2.097 1.00 71.12 94 TRP A C 1
ATOM 781 O O . TRP A 1 94 ? 2.757 16.010 1.837 1.00 71.12 94 TRP A O 1
ATOM 791 N N . ASN A 1 95 ? 1.085 15.739 3.307 1.00 76.19 95 ASN A N 1
ATOM 792 C CA . ASN A 1 95 ? 1.823 16.241 4.459 1.00 76.19 95 ASN A CA 1
ATOM 793 C C . ASN A 1 95 ? 2.584 15.126 5.194 1.00 76.19 95 ASN A C 1
ATOM 795 O O . ASN A 1 95 ? 3.171 15.395 6.242 1.00 76.19 95 ASN A O 1
ATOM 799 N N . ASP A 1 96 ? 2.537 13.879 4.707 1.00 79.44 96 ASP A N 1
ATOM 800 C CA . ASP A 1 96 ? 3.328 12.800 5.285 1.00 79.44 96 ASP A CA 1
ATOM 801 C C . ASP A 1 96 ? 4.825 13.087 5.056 1.00 79.44 96 ASP A C 1
ATOM 803 O O . ASP A 1 96 ? 5.239 13.309 3.918 1.00 79.44 96 ASP A O 1
ATOM 807 N N . PRO A 1 97 ? 5.660 13.111 6.110 1.00 82.25 97 PRO A N 1
ATOM 808 C CA . PRO A 1 97 ? 7.083 13.420 5.974 1.00 82.25 97 PRO A CA 1
ATOM 809 C C . PRO A 1 97 ? 7.849 12.417 5.098 1.00 82.25 97 PRO A C 1
ATOM 811 O O . PRO A 1 97 ? 8.917 12.755 4.592 1.00 82.25 97 PRO A O 1
ATOM 814 N N . ASP A 1 98 ? 7.320 11.206 4.914 1.00 84.88 98 ASP A N 1
ATOM 815 C CA . ASP A 1 98 ? 7.946 10.137 4.137 1.00 84.88 98 ASP A CA 1
ATOM 816 C C . ASP A 1 98 ? 7.463 10.121 2.664 1.00 84.88 98 ASP A C 1
ATOM 818 O O . ASP A 1 98 ? 7.905 9.290 1.870 1.00 84.88 98 ASP A O 1
ATOM 822 N N . VAL A 1 99 ? 6.581 11.051 2.265 1.00 85.00 99 VAL A N 1
ATOM 823 C CA . VAL A 1 99 ? 5.893 11.052 0.958 1.00 85.00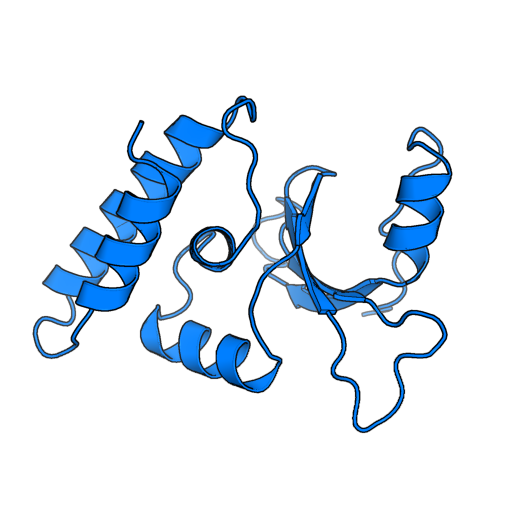 99 VAL A CA 1
ATOM 824 C C . VAL A 1 99 ? 6.849 11.093 -0.240 1.00 85.00 99 VAL A C 1
ATOM 826 O O . VAL A 1 99 ? 6.656 10.345 -1.198 1.00 85.00 99 VAL A O 1
ATOM 829 N N . ASP A 1 100 ? 7.906 11.906 -0.179 1.00 88.56 100 ASP A N 1
ATOM 830 C CA . ASP A 1 100 ? 8.897 12.016 -1.257 1.00 88.56 100 ASP A CA 1
ATOM 831 C C . ASP A 1 100 ? 9.741 10.736 -1.375 1.00 88.56 100 ASP A C 1
ATOM 833 O O . ASP A 1 100 ? 10.075 10.307 -2.481 1.00 88.56 100 ASP A O 1
ATOM 837 N N . TYR A 1 101 ? 10.043 10.095 -0.239 1.00 89.62 101 TYR A N 1
ATOM 838 C CA . TYR A 1 101 ? 10.770 8.827 -0.198 1.00 89.62 101 TYR A CA 1
ATOM 839 C C . TYR A 1 101 ? 9.947 7.701 -0.833 1.00 89.62 101 TYR A C 1
ATOM 841 O O . TYR A 1 101 ? 10.449 6.987 -1.706 1.00 89.62 101 TYR A O 1
ATOM 849 N N . TYR A 1 102 ? 8.665 7.587 -0.467 1.00 90.06 102 TYR A N 1
ATOM 850 C CA . TYR A 1 102 ? 7.762 6.600 -1.059 1.00 90.06 102 TYR A CA 1
ATOM 851 C C . TYR A 1 102 ? 7.659 6.760 -2.578 1.00 90.06 102 TYR A C 1
ATOM 853 O O . TYR A 1 102 ? 7.749 5.767 -3.302 1.00 90.06 102 TYR A O 1
ATOM 861 N N . TYR A 1 103 ? 7.542 7.997 -3.074 1.00 92.44 103 TYR A N 1
ATOM 862 C CA . TYR A 1 103 ? 7.516 8.259 -4.514 1.00 92.44 103 TYR A CA 1
ATOM 863 C C . TYR A 1 103 ? 8.787 7.774 -5.210 1.00 92.44 103 TYR A C 1
ATOM 865 O O . TYR A 1 103 ? 8.700 7.045 -6.200 1.00 92.44 103 TYR A O 1
ATOM 873 N N . SER A 1 104 ? 9.968 8.147 -4.699 1.00 93.06 104 SER A N 1
ATOM 874 C CA . SER A 1 104 ? 11.233 7.784 -5.345 1.00 93.06 104 SER A CA 1
ATOM 875 C C . SER A 1 104 ? 11.454 6.272 -5.403 1.00 93.06 104 SER A C 1
ATOM 877 O O . SER A 1 104 ? 11.859 5.761 -6.449 1.00 93.06 104 SER A O 1
ATOM 879 N N . GLU A 1 105 ? 11.137 5.548 -4.325 1.00 93.25 105 GLU A N 1
ATOM 880 C CA . GLU A 1 105 ? 11.339 4.096 -4.253 1.00 93.25 105 GLU A CA 1
ATOM 881 C C . GLU A 1 105 ? 10.355 3.333 -5.148 1.00 93.25 105 GLU A C 1
ATOM 883 O O . GLU A 1 105 ? 10.748 2.411 -5.873 1.00 93.25 105 GLU A O 1
ATOM 888 N N . LEU A 1 106 ? 9.079 3.739 -5.157 1.00 94.50 106 LEU A N 1
ATOM 889 C CA . LEU A 1 106 ? 8.065 3.135 -6.021 1.00 94.50 106 LEU A CA 1
ATOM 890 C C . LEU A 1 106 ? 8.357 3.397 -7.495 1.00 94.50 106 LEU A C 1
ATOM 892 O O . LEU A 1 106 ? 8.245 2.477 -8.306 1.00 94.50 106 LEU A O 1
ATOM 896 N N . LYS A 1 107 ? 8.785 4.617 -7.843 1.00 96.25 107 LYS A N 1
ATOM 897 C CA . LYS A 1 107 ? 9.179 4.961 -9.211 1.00 96.25 107 LYS A CA 1
ATOM 898 C C . LYS A 1 107 ? 10.338 4.097 -9.691 1.00 96.25 107 LYS A C 1
ATOM 900 O O . LYS A 1 107 ? 10.227 3.458 -10.734 1.00 96.25 107 LYS A O 1
ATOM 905 N N . ALA A 1 108 ? 11.418 4.037 -8.913 1.00 96.56 108 ALA A N 1
ATOM 906 C CA . ALA A 1 108 ? 12.595 3.247 -9.260 1.00 96.56 108 ALA A CA 1
ATOM 907 C C . ALA A 1 108 ? 12.252 1.755 -9.404 1.00 96.56 108 ALA A C 1
ATOM 909 O O . ALA A 1 108 ? 12.713 1.092 -10.335 1.00 96.56 108 ALA A O 1
ATOM 910 N N . SER A 1 109 ? 11.398 1.232 -8.521 1.00 95.75 109 SER A N 1
ATOM 911 C CA . SER A 1 109 ? 10.944 -0.160 -8.572 1.00 95.75 109 SER A CA 1
ATOM 912 C C . SER A 1 109 ? 10.072 -0.449 -9.799 1.00 95.75 109 SER A C 1
ATOM 914 O O . SER A 1 109 ? 10.257 -1.479 -10.447 1.00 95.75 109 SER A O 1
ATOM 916 N N . LEU A 1 110 ? 9.160 0.458 -10.162 1.00 96.25 110 LEU A N 1
ATOM 917 C CA . LEU A 1 110 ? 8.335 0.345 -11.370 1.00 96.25 110 LEU A CA 1
AT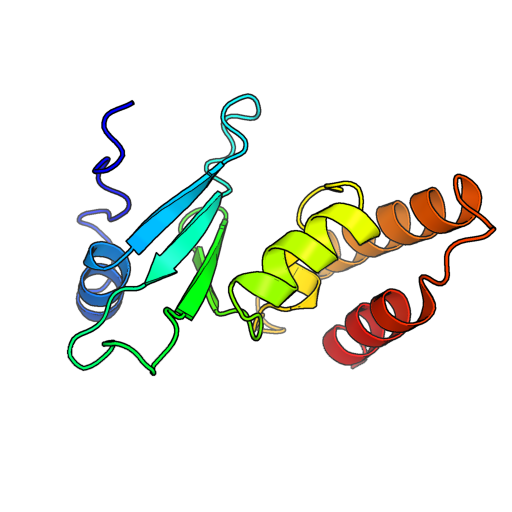OM 918 C C . LEU A 1 110 ? 9.173 0.409 -12.652 1.00 96.25 110 LEU A C 1
ATOM 920 O O . LEU A 1 110 ? 8.986 -0.409 -13.551 1.00 96.25 110 LEU A O 1
ATOM 924 N N . GLU A 1 111 ? 10.130 1.336 -12.728 1.00 96.94 111 GLU A N 1
ATOM 925 C CA . GLU A 1 111 ? 11.070 1.433 -13.852 1.00 96.94 111 GLU A CA 1
ATOM 926 C C . GLU A 1 111 ? 11.916 0.157 -13.987 1.00 96.94 111 GLU A C 1
ATOM 928 O O . GLU A 1 111 ? 12.128 -0.344 -15.096 1.00 96.94 111 GLU A O 1
ATOM 933 N N . ALA A 1 112 ? 12.358 -0.418 -12.863 1.00 96.56 112 ALA A N 1
ATOM 934 C CA . ALA A 1 112 ? 13.074 -1.688 -12.851 1.00 96.56 112 ALA A CA 1
ATOM 935 C C . ALA A 1 112 ? 12.192 -2.854 -13.329 1.00 96.56 112 ALA A C 1
ATOM 937 O O . ALA A 1 112 ? 12.636 -3.634 -14.173 1.00 96.56 112 ALA A O 1
ATOM 938 N N . LEU A 1 113 ? 10.946 -2.955 -12.851 1.00 95.81 113 LEU A N 1
ATOM 939 C CA . LEU A 1 113 ? 9.992 -3.976 -13.298 1.00 95.81 113 LEU A CA 1
ATOM 940 C C . LEU A 1 113 ? 9.734 -3.891 -14.803 1.00 95.81 113 LEU A C 1
ATOM 942 O O . LEU A 1 113 ? 9.866 -4.899 -15.493 1.00 95.81 113 LEU A O 1
ATOM 946 N N . ALA A 1 114 ? 9.448 -2.694 -15.320 1.00 96.25 114 ALA A N 1
ATOM 947 C CA . ALA A 1 114 ? 9.193 -2.477 -16.742 1.00 96.25 114 ALA A CA 1
ATOM 948 C C . ALA A 1 114 ? 10.404 -2.835 -17.617 1.00 96.25 114 ALA A C 1
ATOM 950 O O . ALA A 1 114 ? 10.252 -3.319 -18.736 1.00 96.25 114 ALA A O 1
ATOM 951 N N . LYS A 1 115 ? 11.624 -2.639 -17.105 1.00 96.75 115 LYS A N 1
ATOM 952 C CA . LYS A 1 115 ? 12.850 -3.043 -17.799 1.00 96.75 115 LYS A CA 1
ATOM 953 C C . LYS A 1 115 ? 13.064 -4.560 -17.794 1.00 96.75 115 LYS A C 1
ATOM 955 O O . LYS A 1 115 ? 13.586 -5.093 -18.771 1.00 96.75 115 LYS A O 1
ATOM 960 N N . VAL A 1 116 ? 12.733 -5.238 -16.694 1.00 96.62 116 VAL A N 1
ATOM 961 C CA . VAL A 1 116 ? 12.937 -6.691 -16.538 1.00 96.62 116 VAL A CA 1
ATOM 962 C C . VAL A 1 116 ? 11.848 -7.495 -17.256 1.00 96.62 116 VAL A C 1
ATOM 964 O O . VAL A 1 116 ? 12.161 -8.535 -17.829 1.00 96.62 116 VAL A O 1
ATOM 967 N N . PHE A 1 117 ? 10.610 -6.999 -17.269 1.00 95.75 117 PHE A N 1
ATOM 968 C CA . PHE A 1 117 ? 9.442 -7.631 -17.892 1.00 95.75 117 PHE A CA 1
ATOM 969 C C . PHE A 1 117 ? 8.821 -6.701 -18.947 1.00 95.75 117 PHE A C 1
ATOM 971 O O . PHE A 1 117 ? 7.719 -6.184 -18.746 1.00 95.75 117 PHE A O 1
ATOM 978 N N . PRO A 1 118 ? 9.526 -6.437 -20.063 1.00 95.56 118 PRO A N 1
ATOM 979 C CA . PRO A 1 118 ? 9.107 -5.456 -21.068 1.00 95.56 118 PRO A CA 1
ATOM 980 C C . PRO A 1 118 ? 7.798 -5.810 -21.790 1.00 95.56 118 PRO A C 1
ATOM 982 O O . PRO A 1 118 ? 7.207 -4.958 -22.447 1.00 95.56 118 PRO A O 1
ATOM 985 N N . GLU A 1 119 ? 7.348 -7.061 -21.711 1.00 96.19 119 GLU A N 1
ATOM 986 C CA . GLU A 1 119 ? 6.084 -7.536 -22.272 1.00 96.19 119 GLU A CA 1
ATOM 987 C C . GLU A 1 119 ? 4.858 -7.223 -21.404 1.00 96.19 119 GLU A C 1
ATOM 989 O O . GLU A 1 119 ? 3.729 -7.320 -21.889 1.00 96.19 119 GLU A O 1
ATOM 994 N N . LYS A 1 120 ? 5.059 -6.880 -20.127 1.00 94.00 120 LYS A N 1
ATOM 995 C CA . LYS A 1 120 ? 3.977 -6.529 -19.207 1.00 94.00 120 LYS A CA 1
ATOM 996 C C . LYS A 1 120 ? 3.655 -5.041 -19.304 1.00 94.00 120 LYS A C 1
ATOM 998 O O . LYS A 1 120 ? 4.546 -4.196 -19.335 1.00 94.00 120 LYS A O 1
ATOM 1003 N N . ASP A 1 121 ? 2.364 -4.721 -19.295 1.00 94.25 121 ASP A N 1
ATOM 1004 C CA . ASP A 1 121 ? 1.906 -3.335 -19.263 1.00 94.25 121 ASP A CA 1
ATOM 1005 C C . ASP A 1 121 ? 1.851 -2.806 -17.823 1.00 94.25 121 ASP A C 1
ATOM 1007 O O . ASP A 1 121 ? 0.979 -3.176 -17.033 1.00 94.25 121 ASP A O 1
ATOM 1011 N N . TYR A 1 122 ? 2.787 -1.914 -17.497 1.00 95.44 122 TYR A N 1
ATOM 1012 C CA . TYR A 1 122 ? 2.853 -1.232 -16.205 1.00 95.44 122 TYR A CA 1
ATOM 1013 C C . TYR A 1 122 ? 2.256 0.185 -16.228 1.00 95.44 122 TYR A C 1
ATOM 1015 O O . TYR A 1 122 ? 2.300 0.874 -15.207 1.00 95.44 122 TYR A O 1
ATOM 1023 N N . THR A 1 123 ? 1.678 0.631 -17.351 1.00 95.62 123 THR A N 1
ATOM 1024 C CA . THR A 1 123 ? 1.182 2.008 -17.548 1.00 95.62 123 THR A CA 1
ATOM 1025 C C . THR A 1 123 ? 0.241 2.444 -16.432 1.00 95.62 123 THR A C 1
ATOM 1027 O O . THR A 1 123 ? 0.443 3.500 -15.835 1.00 95.62 123 THR A O 1
ATOM 1030 N N . LYS A 1 124 ? -0.711 1.576 -16.062 1.00 94.69 124 LYS A N 1
ATOM 1031 C CA . LYS A 1 124 ? -1.684 1.852 -14.993 1.00 94.69 124 LYS A CA 1
ATOM 1032 C C . LYS A 1 124 ? -1.024 2.214 -13.655 1.00 94.69 124 LYS A C 1
ATOM 1034 O O . LYS A 1 124 ? -1.559 3.016 -12.899 1.00 94.69 124 LYS A O 1
ATOM 1039 N N . TYR A 1 125 ? 0.141 1.642 -13.345 1.00 95.12 125 TYR A N 1
ATOM 1040 C CA . TYR A 1 125 ? 0.835 1.891 -12.080 1.00 95.12 125 TYR A CA 1
ATOM 1041 C C . TYR A 1 125 ? 1.640 3.183 -12.098 1.00 95.12 125 TYR A C 1
ATOM 1043 O O . TYR A 1 125 ? 1.680 3.880 -11.087 1.00 95.12 125 TYR A O 1
ATOM 1051 N N . PHE A 1 126 ? 2.232 3.528 -13.244 1.00 95.38 126 PHE A N 1
ATOM 1052 C CA . PHE A 1 126 ? 2.829 4.847 -13.436 1.00 95.38 126 PHE A CA 1
ATOM 1053 C C . PHE A 1 126 ? 1.766 5.942 -13.339 1.00 95.38 126 PHE A C 1
ATOM 1055 O O . PHE A 1 126 ? 1.979 6.926 -12.642 1.00 95.38 126 PHE A O 1
ATOM 1062 N N . GLU A 1 127 ? 0.596 5.753 -13.952 1.00 94.81 127 GLU A N 1
ATOM 1063 C CA . GLU A 1 127 ? -0.520 6.698 -13.837 1.00 94.81 127 GLU A CA 1
ATOM 1064 C C . GLU A 1 127 ? -1.003 6.848 -12.390 1.00 94.81 127 GLU A C 1
ATOM 1066 O O . GLU A 1 127 ? -1.214 7.969 -11.931 1.00 94.81 127 GLU A O 1
ATOM 1071 N N . LEU A 1 128 ? -1.133 5.745 -11.642 1.00 92.94 128 LEU A N 1
ATOM 1072 C CA . LEU A 1 128 ?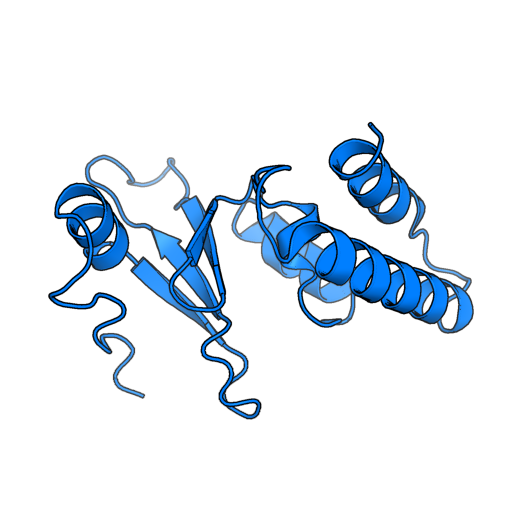 -1.482 5.797 -10.219 1.00 92.94 128 LEU A CA 1
ATOM 1073 C C . LEU A 1 128 ? -0.437 6.567 -9.409 1.00 92.94 128 LEU A C 1
ATOM 1075 O O . LEU A 1 128 ? -0.809 7.468 -8.656 1.00 92.94 128 LEU A O 1
ATOM 1079 N N . LEU A 1 129 ? 0.847 6.248 -9.592 1.00 92.69 129 LEU A N 1
ATOM 1080 C CA . LEU A 1 129 ? 1.951 6.934 -8.925 1.00 92.69 129 LEU A CA 1
ATOM 1081 C C . LEU A 1 129 ? 1.912 8.441 -9.213 1.00 92.69 129 LEU A C 1
ATOM 1083 O O . LEU A 1 129 ? 1.920 9.253 -8.297 1.00 92.69 129 LEU A O 1
ATOM 1087 N N . GLU A 1 130 ? 1.794 8.820 -10.481 1.00 91.12 130 GLU A N 1
ATOM 1088 C CA . GLU A 1 130 ? 1.769 10.217 -10.906 1.00 91.12 130 GLU A CA 1
ATOM 1089 C C . GLU A 1 130 ? 0.496 10.939 -10.445 1.00 91.12 130 GLU A C 1
ATOM 1091 O O . GLU A 1 130 ? 0.566 12.083 -10.010 1.00 91.12 130 GLU A O 1
ATOM 1096 N N . SER A 1 131 ? -0.674 10.297 -10.462 1.00 88.50 131 SER A N 1
ATOM 1097 C CA . SER A 1 131 ? -1.921 10.910 -9.973 1.00 88.50 131 SER A CA 1
ATOM 1098 C C . SER A 1 131 ? -1.896 11.203 -8.471 1.00 88.50 131 SER A C 1
ATOM 1100 O O . SER A 1 131 ? -2.539 12.144 -8.009 1.00 88.50 131 SER A O 1
ATOM 1102 N N . LYS A 1 132 ? -1.146 10.399 -7.711 1.00 80.38 132 LYS A N 1
ATOM 1103 C CA . LYS A 1 132 ? -0.989 10.536 -6.263 1.00 80.38 132 LYS A CA 1
ATOM 1104 C C . LYS A 1 132 ? 0.143 11.469 -5.855 1.00 80.38 132 LYS A C 1
ATOM 1106 O O . LYS A 1 132 ? 0.153 11.865 -4.698 1.00 80.38 132 LYS A O 1
ATOM 1111 N N . TRP A 1 133 ? 1.076 11.771 -6.762 1.00 79.75 133 TRP A N 1
ATOM 1112 C CA . TRP A 1 133 ? 2.283 12.557 -6.474 1.00 79.75 133 TRP A CA 1
ATOM 1113 C C . TRP A 1 133 ? 2.512 13.795 -7.370 1.00 79.75 133 TRP A C 1
ATOM 1115 O O . TRP A 1 133 ? 3.432 14.570 -7.107 1.00 79.75 133 TRP A O 1
ATOM 1125 N N . ASN A 1 134 ? 1.627 14.080 -8.336 1.00 65.56 134 ASN A N 1
ATOM 1126 C CA . ASN A 1 134 ? 1.581 15.376 -9.022 1.00 65.56 134 ASN A CA 1
ATOM 1127 C C . ASN A 1 134 ? 0.921 16.473 -8.171 1.00 65.56 134 ASN A C 1
ATOM 1129 O O . ASN A 1 134 ? -0.229 16.346 -7.750 1.00 65.56 134 ASN A O 1
ATOM 1133 N N . LYS A 1 135 ? 1.683 17.549 -7.945 1.00 54.81 135 LYS A N 1
ATOM 1134 C CA . LYS A 1 135 ? 1.270 18.774 -7.241 1.00 54.81 135 LYS A CA 1
ATOM 1135 C C . LYS A 1 135 ? 0.292 19.619 -8.050 1.00 54.81 135 LYS A C 1
ATOM 1137 O O . LYS A 1 135 ? 0.492 19.730 -9.280 1.00 54.81 135 LYS A O 1
#

pLDDT: mean 85.04, std 12.41, range [41.31, 96.94]

Radius of gyration: 15.67 Å; chains: 1; bounding box: 35×36×47 Å

Secondary structure (DSSP, 8-state):
--TT-----TTS-HHHHHHHTTEEEEEE-TTT-S--EEEEE--TT--TTSPPEEEEEETTEEEEB---HHHHHHHHHHTTT-TTGGGGGB---TT-TTHHHHHHHHHHHHHHHHHH-TTS--HHHHHHHHHHH--

Sequence (135 aa):
MNYDEKLWFESQPEEEKALWKTFRSFDTRPEIGDNKMAVFSIQEGVSPPNEPVIYYLDRAKAFKTNLTFVQYYETVLDMIGIADWQLLFADISWNDPDVDYYYSELKASLEALAKVFPEKDYTKYFELLESKWNK